Protein AF-A0A0B6YJ29-F1 (afdb_monomer_lite)

Radius of gyration: 24.46 Å; chains: 1; bounding box: 52×23×62 Å

pLDDT: mean 85.53, std 11.98, range [47.44, 98.62]

Organism: NCBI:txid1028688

InterPro domains:
  IPR001503 Glycosyl transferase family 10 [PTHR48438] (2-92)
  IPR038577 GT10-like, C-terminal domain superfamily [G3DSA:3.40.50.11660] (1-63)
  IPR055270 Fucosyltransferase, C-terminal [PF00852] (4-82)

Sequence (94 aa):
RGGVDYKKYFPPGIFVDASDFKSPEDLARFLNELAKDKNRYISMLREKNKYKFLSKQRWFCDLCEKMMEVNKEKSYSDLRQWYVQDQCHKPNDM

Foldseek 3Di:
DPPDPVVVPDPPLLDDDPVVDPDPVRVVVVVVVLVVPPPSVVVSPVVNVVDDPPDDPPVVVVVVVVVVVPPDDDDDPDPCCVPPPPDDDDDPPD

Secondary structure (DSSP, 8-state):
--SS-HHHHS-TTSS--GGGSSSHHHHHHHHHHHHH-HHHHHHHHHHHTT------S-HHHHHHHHHHH-------S-HHHHHHSS--------

Structure (mmCIF, N/CA/C/O backbone):
data_AF-A0A0B6YJ29-F1
#
_entry.id   AF-A0A0B6YJ29-F1
#
loop_
_atom_site.group_PDB
_atom_site.id
_atom_site.type_symbol
_atom_site.label_atom_id
_atom_site.label_alt_id
_atom_site.label_comp_id
_atom_site.label_asym_id
_atom_site.label_entity_id
_atom_site.label_seq_id
_atom_site.pdbx_PDB_ins_code
_atom_site.Cartn_x
_atom_site.Cartn_y
_atom_site.Cartn_z
_atom_site.occupancy
_atom_site.B_iso_or_equiv
_atom_site.auth_seq_id
_atom_site.auth_comp_id
_atom_site.auth_asym_id
_atom_site.auth_atom_id
_atom_site.pdbx_PDB_model_num
ATOM 1 N N . ARG A 1 1 ? -11.132 5.563 -5.220 1.00 76.44 1 ARG A N 1
ATOM 2 C CA . ARG A 1 1 ? -10.438 4.278 -4.934 1.00 76.44 1 ARG A CA 1
ATOM 3 C C . ARG A 1 1 ? -9.091 4.300 -5.653 1.00 76.44 1 ARG A C 1
ATOM 5 O O . ARG A 1 1 ? -9.037 4.886 -6.723 1.00 76.44 1 ARG A O 1
ATOM 12 N N . GLY A 1 2 ? -8.030 3.734 -5.068 1.00 76.75 2 GLY A N 1
ATOM 13 C CA . GLY A 1 2 ? -6.640 3.935 -5.521 1.00 76.75 2 GLY A CA 1
ATOM 14 C C . GLY A 1 2 ? -6.152 3.064 -6.689 1.00 76.75 2 GLY A C 1
ATOM 15 O O . GLY A 1 2 ? -4.971 3.103 -7.001 1.00 76.75 2 GLY A O 1
ATOM 16 N N . GLY A 1 3 ? -7.026 2.270 -7.319 1.00 84.12 3 GLY A N 1
ATOM 17 C CA . GLY A 1 3 ? -6.700 1.473 -8.514 1.00 84.12 3 GLY A CA 1
ATOM 18 C C . GLY A 1 3 ? -5.821 0.234 -8.284 1.00 84.12 3 GLY A C 1
ATOM 19 O O . GLY A 1 3 ? -5.587 -0.515 -9.225 1.00 84.12 3 GLY A O 1
ATOM 20 N N . VAL A 1 4 ? -5.363 -0.010 -7.053 1.00 87.56 4 VAL A N 1
ATOM 21 C CA . VAL A 1 4 ? -4.497 -1.139 -6.679 1.00 87.56 4 VAL A CA 1
ATOM 22 C C . VAL A 1 4 ? -5.242 -2.080 -5.734 1.00 87.56 4 VAL A C 1
ATOM 24 O O . VAL A 1 4 ? -5.963 -1.623 -4.849 1.00 87.56 4 VAL A O 1
ATOM 27 N N . ASP A 1 5 ? -5.037 -3.389 -5.892 1.00 92.12 5 ASP A N 1
ATOM 28 C CA . ASP A 1 5 ? -5.436 -4.388 -4.896 1.00 92.12 5 ASP A CA 1
ATOM 29 C C . ASP A 1 5 ? -4.426 -4.395 -3.741 1.00 92.12 5 ASP A C 1
ATOM 31 O O . ASP A 1 5 ? -3.404 -5.082 -3.778 1.00 92.12 5 ASP A O 1
ATOM 35 N N . TYR A 1 6 ? -4.678 -3.575 -2.722 1.00 91.38 6 TYR A N 1
ATOM 36 C CA . TYR A 1 6 ? -3.772 -3.430 -1.583 1.00 91.38 6 TYR A CA 1
ATOM 37 C C . TYR A 1 6 ? -3.662 -4.711 -0.749 1.00 91.38 6 TYR A C 1
ATOM 39 O O . TYR A 1 6 ? -2.592 -4.984 -0.207 1.00 91.38 6 TYR A O 1
ATOM 47 N N . LYS A 1 7 ? -4.718 -5.530 -0.687 1.00 93.06 7 LYS A N 1
ATOM 48 C CA . LYS A 1 7 ? -4.740 -6.777 0.096 1.00 93.06 7 LYS A CA 1
ATOM 49 C C . LYS A 1 7 ? -3.770 -7.822 -0.448 1.00 93.06 7 LYS A C 1
ATOM 51 O O . LYS A 1 7 ? -3.275 -8.648 0.311 1.00 93.06 7 LYS A O 1
ATOM 56 N N . LYS A 1 8 ? -3.455 -7.756 -1.744 1.00 93.75 8 LYS A N 1
ATOM 57 C CA . LYS A 1 8 ? -2.427 -8.591 -2.374 1.00 93.75 8 LYS A CA 1
ATOM 58 C C . LYS A 1 8 ? -1.007 -8.260 -1.901 1.00 93.75 8 LYS A C 1
ATOM 60 O O . LYS A 1 8 ? -0.160 -9.148 -1.867 1.00 93.75 8 LYS A O 1
ATOM 65 N N . TYR A 1 9 ? -0.725 -6.997 -1.583 1.00 89.50 9 TYR A N 1
ATOM 66 C CA . TYR A 1 9 ? 0.644 -6.517 -1.347 1.00 89.50 9 TYR A CA 1
ATOM 67 C C . TYR A 1 9 ? 0.936 -6.167 0.112 1.00 89.50 9 TYR A C 1
ATOM 69 O O . TYR A 1 9 ? 2.102 -6.134 0.506 1.00 89.50 9 TYR A O 1
ATOM 77 N N . PHE A 1 10 ? -0.096 -5.900 0.913 1.00 90.75 10 PHE A N 1
ATOM 78 C CA . PHE A 1 10 ? 0.042 -5.441 2.288 1.00 90.75 10 PHE A CA 1
ATOM 79 C C . PHE A 1 10 ? -0.727 -6.349 3.257 1.00 90.75 10 PHE A C 1
ATOM 81 O O . PHE A 1 10 ? -1.858 -6.741 2.963 1.00 90.75 10 PHE A O 1
ATOM 88 N N . PRO A 1 11 ? -0.154 -6.652 4.436 1.00 92.19 11 PRO A N 1
ATOM 89 C CA . PRO A 1 11 ? -0.857 -7.359 5.501 1.00 92.19 11 PRO A CA 1
ATOM 90 C C . PRO A 1 11 ? -2.184 -6.681 5.879 1.00 92.19 11 PRO A C 1
ATOM 92 O O . PRO A 1 11 ? -2.256 -5.450 5.895 1.00 92.19 11 PRO A O 1
ATOM 95 N N . PRO A 1 12 ? -3.233 -7.438 6.234 1.00 91.06 12 PRO A N 1
ATOM 96 C CA . PRO A 1 12 ? -4.477 -6.847 6.711 1.00 91.06 12 PRO A CA 1
ATOM 97 C C . PRO A 1 12 ? -4.265 -6.121 8.047 1.00 91.06 12 PRO A C 1
ATOM 99 O O . PRO A 1 12 ? -3.388 -6.468 8.836 1.00 91.06 12 PRO A O 1
ATOM 102 N N . GLY A 1 13 ? -5.094 -5.114 8.321 1.00 92.12 13 GLY A N 1
ATOM 103 C CA . GLY A 1 13 ? -5.122 -4.454 9.629 1.00 92.12 13 GLY A CA 1
ATOM 104 C C . GLY A 1 13 ? -3.970 -3.485 9.907 1.00 92.12 13 GLY A C 1
ATOM 105 O O . GLY A 1 13 ? -3.867 -3.011 11.031 1.00 92.12 13 GLY A O 1
ATOM 106 N N . ILE A 1 14 ? -3.131 -3.154 8.917 1.00 94.88 14 ILE A N 1
ATOM 107 C CA . ILE A 1 14 ? -2.130 -2.066 9.015 1.00 94.88 14 ILE A CA 1
ATOM 108 C C . ILE A 1 14 ? -2.479 -0.851 8.137 1.00 94.88 14 ILE A C 1
ATOM 110 O O . ILE A 1 14 ? -1.729 0.128 8.075 1.00 94.88 14 ILE A O 1
ATOM 114 N N . PHE A 1 15 ? -3.608 -0.920 7.434 1.00 94.19 15 PHE A N 1
ATOM 115 C CA . PHE A 1 15 ? -4.156 0.132 6.588 1.00 94.19 15 PHE A CA 1
ATOM 116 C C . PHE A 1 15 ? -5.687 0.044 6.559 1.00 94.19 15 PHE A C 1
ATOM 118 O O . PHE A 1 15 ? -6.268 -0.969 6.948 1.00 94.19 15 PHE A O 1
ATOM 125 N N . VAL A 1 16 ? -6.324 1.119 6.097 1.00 95.88 16 VAL A N 1
ATOM 126 C CA . VAL A 1 16 ? -7.770 1.186 5.859 1.00 95.88 16 VAL A CA 1
ATOM 127 C C . VAL A 1 16 ? -7.984 1.177 4.351 1.00 95.88 16 VAL A C 1
ATOM 129 O O . VAL A 1 16 ? -7.571 2.116 3.669 1.00 95.88 16 VAL A O 1
ATOM 132 N N . ASP A 1 17 ? -8.596 0.120 3.821 1.00 95.06 17 ASP A N 1
ATOM 133 C CA . ASP A 1 17 ? -8.909 0.035 2.397 1.00 95.06 17 ASP A CA 1
ATOM 134 C C . ASP A 1 17 ? -10.235 0.743 2.107 1.00 95.06 17 ASP A C 1
ATOM 136 O O . ASP A 1 17 ? -11.300 0.307 2.533 1.00 95.06 17 ASP A O 1
ATOM 140 N N . ALA A 1 18 ? -10.199 1.833 1.342 1.00 94.88 18 ALA A N 1
ATOM 141 C CA . ALA A 1 18 ? -11.417 2.539 0.952 1.00 94.88 18 ALA A CA 1
ATOM 142 C C . ALA A 1 18 ? -12.361 1.684 0.077 1.00 94.88 18 ALA A C 1
ATOM 144 O O . ALA A 1 18 ? -13.529 2.035 -0.086 1.00 94.88 18 ALA A O 1
ATOM 145 N N . SER A 1 19 ? -11.876 0.594 -0.529 1.00 93.38 19 SER A N 1
ATOM 146 C CA . SER A 1 19 ? -12.712 -0.338 -1.291 1.00 93.38 19 SER A CA 1
ATOM 147 C C . SER A 1 19 ? -13.571 -1.255 -0.416 1.00 93.38 19 SER A C 1
ATOM 149 O O . SER A 1 19 ? -14.582 -1.747 -0.914 1.00 93.38 19 SER A O 1
ATOM 151 N N . ASP A 1 20 ? -13.251 -1.386 0.877 1.00 94.31 20 ASP A N 1
ATOM 152 C CA . ASP A 1 20 ? -14.026 -2.176 1.847 1.00 94.31 20 ASP A CA 1
ATOM 153 C C . ASP A 1 20 ? -15.344 -1.506 2.260 1.00 94.31 20 ASP A C 1
ATOM 155 O O . ASP A 1 20 ? -16.203 -2.132 2.880 1.00 94.31 20 ASP A O 1
ATOM 159 N N . PHE A 1 21 ? -15.529 -0.237 1.894 1.00 96.56 21 PHE A N 1
ATOM 160 C CA . PHE A 1 21 ? -16.694 0.557 2.260 1.00 96.56 21 PHE A CA 1
ATOM 161 C C . PHE A 1 21 ? -17.626 0.738 1.061 1.00 96.56 21 PHE A C 1
ATOM 163 O O . PHE A 1 21 ? -17.188 0.952 -0.079 1.00 96.56 21 PHE A O 1
ATOM 170 N N . LYS A 1 22 ? -18.936 0.654 1.327 1.00 96.88 22 LYS A N 1
ATOM 171 C CA . LYS A 1 22 ? -19.981 0.796 0.303 1.00 96.88 22 LYS A CA 1
ATOM 172 C C . LYS A 1 22 ? -20.110 2.243 -0.164 1.00 96.88 22 LYS A C 1
ATOM 174 O O . LYS A 1 22 ? -20.408 2.468 -1.334 1.00 96.88 22 LYS A O 1
ATOM 179 N N . SER A 1 23 ? -19.849 3.205 0.723 1.00 97.31 23 SER A N 1
ATOM 180 C CA . SER A 1 23 ? -19.880 4.632 0.410 1.00 97.31 23 SER A CA 1
ATOM 181 C C . SER A 1 23 ? -18.784 5.432 1.139 1.00 97.31 23 SER A C 1
ATOM 183 O O . SER A 1 23 ? -18.202 4.950 2.119 1.00 97.31 23 SER A O 1
ATOM 185 N N . PRO A 1 24 ? -18.487 6.666 0.690 1.00 97.06 24 PRO A N 1
ATOM 186 C CA . PRO A 1 24 ? -17.603 7.580 1.413 1.00 97.06 24 PRO A CA 1
ATOM 187 C C . PRO A 1 24 ? -18.071 7.880 2.846 1.00 97.06 24 PRO A C 1
ATOM 189 O O . PRO A 1 24 ? -17.240 8.046 3.736 1.00 97.06 24 PRO A O 1
ATOM 192 N N . GLU A 1 25 ? -19.381 7.915 3.097 1.00 98.44 25 GLU A N 1
ATOM 193 C CA . GLU A 1 25 ? -19.962 8.155 4.423 1.00 98.44 25 GLU A CA 1
ATOM 194 C C . GLU A 1 25 ? -19.697 6.989 5.385 1.00 98.44 25 GLU A C 1
ATOM 1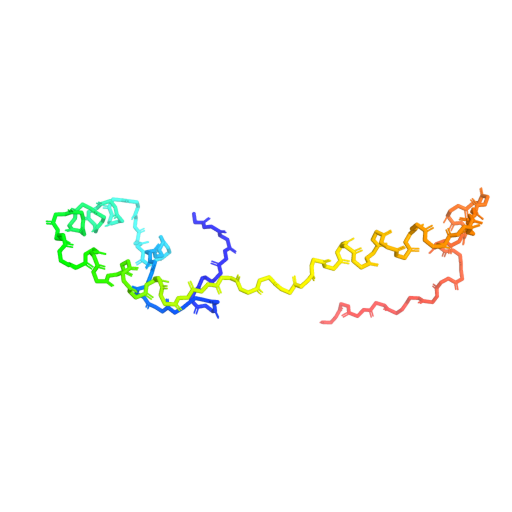96 O O . GLU A 1 25 ? -19.405 7.224 6.559 1.00 98.44 25 GLU A O 1
ATOM 201 N N . ASP A 1 26 ? -19.760 5.741 4.903 1.00 98.56 26 ASP A N 1
ATOM 202 C CA . ASP A 1 26 ? -19.384 4.557 5.690 1.00 98.56 26 ASP A CA 1
ATOM 203 C C . ASP A 1 26 ? -17.908 4.612 6.097 1.00 98.56 26 ASP A C 1
ATOM 205 O O . ASP A 1 26 ? -17.568 4.389 7.261 1.00 98.56 26 ASP A O 1
ATOM 209 N N . LEU A 1 27 ? -17.035 4.971 5.150 1.00 98.00 27 LEU A N 1
ATOM 210 C CA . LEU A 1 27 ? -15.612 5.163 5.418 1.00 98.00 27 LEU A CA 1
ATOM 211 C C . LEU A 1 27 ? -15.390 6.286 6.440 1.00 98.00 27 LEU A C 1
ATOM 213 O O . LEU A 1 27 ? -14.634 6.111 7.393 1.00 98.00 27 LEU A O 1
ATOM 217 N N . ALA A 1 28 ? -16.061 7.429 6.280 1.00 98.31 28 ALA A N 1
ATOM 218 C CA . ALA A 1 28 ? -15.934 8.557 7.197 1.00 98.31 28 ALA A CA 1
ATOM 219 C C . ALA A 1 28 ? -16.373 8.192 8.625 1.00 98.31 28 ALA A C 1
ATOM 221 O O . ALA A 1 28 ? -15.683 8.547 9.584 1.00 98.31 28 ALA A O 1
ATOM 222 N N . ARG A 1 29 ? -17.475 7.442 8.782 1.00 98.62 29 ARG A N 1
ATOM 223 C CA . ARG A 1 29 ? -17.912 6.918 10.087 1.00 98.62 29 ARG A CA 1
ATOM 224 C C . ARG A 1 29 ? -16.851 6.024 10.716 1.00 98.62 29 ARG A C 1
ATOM 226 O O . ARG A 1 29 ? -16.454 6.277 11.851 1.00 98.62 29 ARG A O 1
ATOM 233 N N . PHE A 1 30 ? -16.345 5.048 9.966 1.00 97.94 30 PHE A N 1
ATOM 234 C CA . PHE A 1 30 ? -15.299 4.147 10.446 1.00 97.94 30 PHE A CA 1
ATOM 235 C C . PHE A 1 30 ? -14.033 4.898 10.875 1.00 97.94 30 PHE A C 1
ATOM 237 O O . PHE A 1 30 ? -13.477 4.624 11.937 1.00 97.94 30 PHE A O 1
ATOM 244 N N . LEU A 1 31 ? -13.580 5.869 10.075 1.00 98.06 31 LEU A N 1
ATOM 245 C CA . LEU A 1 31 ? -12.40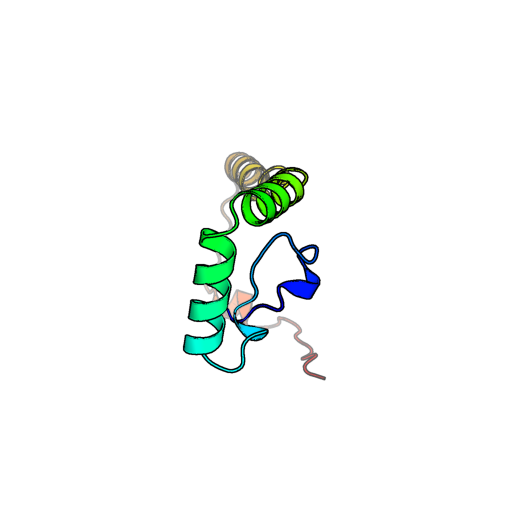3 6.675 10.401 1.00 98.06 31 LEU A CA 1
ATOM 246 C C . LEU A 1 31 ? -12.624 7.519 11.661 1.00 98.06 31 LEU A C 1
ATOM 248 O O . LEU A 1 31 ? -11.711 7.644 12.474 1.00 98.06 31 LEU A O 1
ATOM 252 N N . ASN A 1 32 ? -13.829 8.059 11.856 1.00 98.31 32 ASN A N 1
ATOM 253 C CA . ASN A 1 32 ? -14.178 8.812 13.059 1.00 98.31 32 ASN A CA 1
ATOM 254 C C . ASN A 1 32 ? -14.185 7.919 14.313 1.00 98.31 32 ASN A C 1
ATOM 256 O O . ASN A 1 32 ? -13.670 8.309 15.357 1.00 98.31 32 ASN A O 1
ATOM 260 N N . GLU A 1 33 ? -14.725 6.702 14.219 1.00 98.06 33 GLU A N 1
ATOM 261 C CA . GLU A 1 33 ? -14.673 5.714 15.306 1.00 98.06 33 GLU A CA 1
ATOM 262 C C . GLU A 1 33 ? -13.235 5.302 15.631 1.00 98.06 33 GLU A C 1
ATOM 264 O O . GLU A 1 33 ? -12.837 5.292 16.796 1.00 98.06 33 GLU A O 1
ATOM 269 N N . LEU A 1 34 ? -12.428 5.027 14.603 1.00 97.38 34 LEU A N 1
ATOM 270 C CA . LEU A 1 34 ? -11.017 4.687 14.759 1.00 97.38 34 LEU A CA 1
ATOM 271 C C . LEU A 1 34 ? -10.221 5.831 15.406 1.00 97.38 34 LEU A C 1
ATOM 273 O O . LEU A 1 34 ? -9.370 5.572 16.249 1.00 97.38 34 LEU A O 1
ATOM 277 N N . ALA A 1 35 ? -10.507 7.085 15.047 1.00 96.06 35 ALA A N 1
ATOM 278 C CA . ALA A 1 35 ? -9.850 8.256 15.625 1.00 96.06 35 ALA A CA 1
ATOM 279 C C . ALA A 1 35 ? -10.193 8.464 17.111 1.00 96.06 35 ALA A C 1
ATOM 281 O O . ALA A 1 35 ? -9.359 8.961 17.869 1.00 96.06 35 ALA A O 1
ATOM 282 N N . LYS A 1 36 ? -11.402 8.076 17.537 1.00 98.31 36 LYS A N 1
ATOM 283 C CA . LYS A 1 36 ? -11.835 8.143 18.943 1.00 98.31 36 LYS A CA 1
ATOM 284 C C . LYS A 1 36 ? -11.216 7.038 19.799 1.00 98.31 36 LYS A C 1
ATOM 286 O O . LYS A 1 36 ? -10.967 7.257 20.983 1.00 98.31 36 LYS A O 1
ATOM 291 N N . ASP A 1 37 ? -10.928 5.878 19.215 1.00 98.19 37 ASP A N 1
ATOM 292 C CA . ASP A 1 37 ? -10.254 4.774 19.900 1.00 98.19 37 ASP A CA 1
ATOM 293 C C . ASP A 1 37 ? -8.731 4.834 19.708 1.00 98.19 37 ASP A C 1
ATOM 295 O O . ASP A 1 37 ? -8.131 4.192 18.838 1.00 9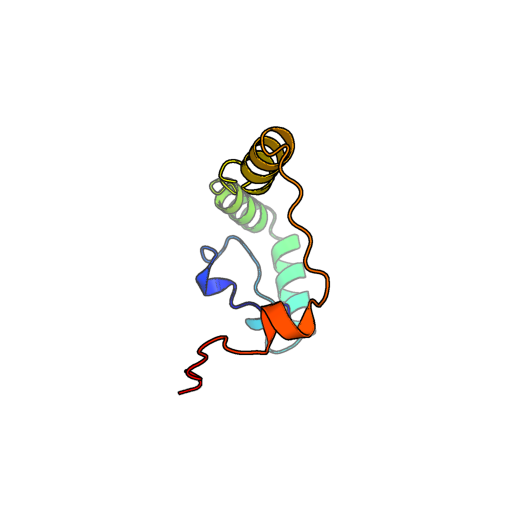8.19 37 ASP A O 1
ATOM 299 N N . LYS A 1 38 ? -8.082 5.602 20.589 1.00 97.31 38 LYS A N 1
ATOM 300 C CA . LYS A 1 38 ? -6.625 5.775 20.590 1.00 97.31 38 LYS A CA 1
ATOM 301 C C . LYS A 1 38 ? -5.872 4.446 20.709 1.00 97.31 38 LYS A C 1
ATOM 303 O O . LYS A 1 38 ? -4.823 4.295 20.085 1.00 97.31 38 LYS A O 1
ATOM 308 N N . ASN A 1 39 ? -6.378 3.487 21.485 1.00 98.12 39 ASN A N 1
ATOM 309 C CA . ASN A 1 39 ? -5.698 2.209 21.694 1.00 98.12 39 ASN A CA 1
ATOM 310 C C . ASN A 1 39 ? -5.727 1.366 20.421 1.00 98.12 39 ASN A C 1
ATOM 312 O O . ASN A 1 39 ? -4.685 0.865 19.994 1.00 98.12 39 ASN A O 1
ATOM 316 N N . ARG A 1 40 ? -6.889 1.266 19.772 1.00 97.31 40 ARG A N 1
ATOM 317 C CA . ARG A 1 40 ? -7.037 0.569 18.491 1.00 97.31 40 ARG A CA 1
ATOM 318 C C . ARG A 1 40 ? -6.178 1.204 17.402 1.00 97.31 40 ARG A C 1
ATOM 320 O O . ARG A 1 40 ? -5.482 0.484 16.686 1.00 97.31 40 ARG A O 1
ATOM 327 N N . TYR A 1 41 ? -6.167 2.534 17.310 1.00 97.25 41 TYR A N 1
ATOM 328 C CA . TYR A 1 41 ? -5.344 3.238 16.327 1.00 97.25 41 TYR A CA 1
ATOM 329 C C . TYR A 1 41 ? -3.841 3.039 16.574 1.00 97.25 41 TYR A C 1
ATOM 331 O O . TYR A 1 41 ? -3.097 2.723 15.647 1.00 97.25 41 TYR A O 1
ATOM 339 N N . ILE A 1 42 ? -3.382 3.138 17.827 1.00 97.62 42 ILE A N 1
ATOM 340 C CA . ILE A 1 42 ? -1.976 2.890 18.177 1.00 97.62 42 ILE A CA 1
ATOM 341 C C . ILE A 1 42 ? -1.577 1.447 17.868 1.00 97.62 42 ILE A C 1
ATOM 343 O O . ILE A 1 42 ? -0.494 1.233 17.328 1.00 97.62 42 ILE A O 1
ATOM 347 N N . SER A 1 43 ? -2.422 0.463 18.175 1.00 97.00 43 SER A N 1
ATOM 348 C CA . SER A 1 43 ? -2.152 -0.938 1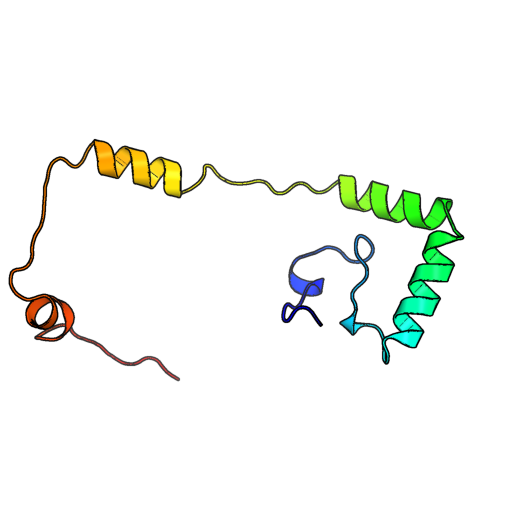7.841 1.00 97.00 43 SER A CA 1
ATOM 349 C C . SER A 1 43 ? -1.990 -1.133 16.332 1.00 97.00 43 SER A C 1
ATOM 351 O O . SER A 1 43 ? -1.007 -1.733 15.906 1.00 97.00 43 SER A O 1
ATOM 353 N N . MET A 1 44 ? -2.866 -0.530 15.520 1.00 97.38 44 MET A N 1
ATOM 354 C CA . MET A 1 44 ? -2.749 -0.534 14.056 1.00 97.38 44 MET A CA 1
ATOM 355 C C . MET A 1 44 ? -1.401 0.041 13.584 1.00 97.38 44 MET A C 1
ATOM 357 O O . MET A 1 44 ? -0.719 -0.551 12.746 1.00 97.38 44 MET A O 1
ATOM 361 N N . LEU A 1 45 ? -0.978 1.179 14.147 1.00 96.38 45 LEU A N 1
ATOM 362 C CA . LEU A 1 45 ? 0.299 1.816 13.802 1.00 96.38 45 LEU A CA 1
ATOM 363 C C . LEU A 1 45 ? 1.517 1.013 14.280 1.00 96.38 45 LEU A C 1
ATOM 365 O O . LEU A 1 45 ? 2.525 0.956 13.577 1.00 96.38 45 LEU A O 1
ATOM 369 N N . ARG A 1 46 ? 1.439 0.373 15.451 1.00 97.00 46 ARG A N 1
ATOM 370 C CA . ARG A 1 46 ? 2.497 -0.511 15.965 1.00 97.00 46 ARG A CA 1
ATOM 371 C C . ARG A 1 46 ? 2.700 -1.714 15.055 1.00 97.00 46 ARG A C 1
ATOM 373 O O . ARG A 1 46 ? 3.842 -2.032 14.742 1.00 97.00 46 ARG A O 1
ATOM 380 N N . GLU A 1 47 ? 1.617 -2.336 14.596 1.00 96.31 47 GLU A N 1
ATOM 381 C CA . GLU A 1 47 ? 1.693 -3.430 13.626 1.00 96.31 47 GLU A CA 1
ATOM 382 C C . GLU A 1 47 ? 2.263 -2.954 12.288 1.00 96.31 47 GLU A C 1
ATOM 384 O O . GLU A 1 47 ? 3.165 -3.590 11.746 1.00 96.31 47 GLU A O 1
ATOM 389 N N . LYS A 1 48 ? 1.835 -1.784 11.797 1.00 95.62 48 LYS A N 1
ATOM 390 C CA . LYS A 1 48 ? 2.395 -1.171 10.584 1.00 95.62 48 LYS A CA 1
ATOM 391 C C . LYS A 1 48 ? 3.909 -0.952 10.682 1.00 95.62 48 LYS A C 1
ATOM 393 O O . LYS A 1 48 ? 4.626 -1.239 9.728 1.00 95.62 48 LYS A O 1
ATOM 398 N N . ASN A 1 49 ? 4.400 -0.492 11.833 1.00 95.31 49 ASN A N 1
ATOM 399 C CA . ASN A 1 49 ? 5.818 -0.189 12.057 1.00 95.31 49 ASN A CA 1
ATOM 400 C C . ASN A 1 49 ? 6.744 -1.416 12.050 1.00 95.31 49 ASN A C 1
ATOM 402 O O . ASN A 1 49 ? 7.961 -1.249 11.997 1.00 95.31 49 ASN A O 1
ATOM 406 N N . LYS A 1 50 ? 6.207 -2.641 12.077 1.00 94.56 50 LYS A N 1
ATOM 407 C CA . LYS A 1 50 ? 7.014 -3.862 11.912 1.00 94.56 50 LYS A CA 1
ATOM 408 C C . LYS A 1 50 ? 7.520 -4.038 10.480 1.00 94.56 50 LYS A C 1
ATOM 410 O O . LYS A 1 50 ? 8.476 -4.776 10.253 1.00 94.56 50 LYS A O 1
ATOM 415 N N . TYR A 1 51 ? 6.898 -3.357 9.519 1.00 91.19 51 TYR A N 1
ATOM 416 C CA . TYR A 1 51 ? 7.225 -3.456 8.105 1.00 91.19 51 TYR A CA 1
ATOM 417 C C . TYR A 1 51 ? 8.007 -2.225 7.655 1.00 91.19 51 TYR A C 1
ATOM 419 O O . TYR A 1 51 ? 7.653 -1.086 7.955 1.00 91.19 51 TYR A O 1
ATOM 427 N N . LYS A 1 52 ? 9.063 -2.454 6.879 1.00 87.31 52 LYS A N 1
ATOM 428 C CA . LYS A 1 52 ? 9.821 -1.403 6.201 1.00 87.31 52 LYS A CA 1
ATOM 429 C C . LYS A 1 52 ? 9.963 -1.754 4.735 1.00 87.31 52 LYS A C 1
ATOM 431 O O . LYS A 1 52 ? 10.142 -2.920 4.386 1.00 87.31 52 LYS A O 1
ATOM 436 N N . PHE A 1 53 ? 9.920 -0.738 3.882 1.00 80.12 53 PHE A N 1
ATOM 437 C CA . PHE A 1 53 ? 10.283 -0.922 2.490 1.00 80.12 53 PHE A CA 1
ATOM 438 C C . PHE A 1 53 ? 11.789 -1.171 2.414 1.00 80.12 53 PHE A C 1
ATOM 440 O O . PHE A 1 53 ? 12.599 -0.277 2.660 1.00 80.12 53 PHE A O 1
ATOM 447 N N . LEU A 1 54 ? 12.167 -2.407 2.104 1.00 78.31 54 LEU A N 1
ATOM 448 C CA . LEU A 1 54 ? 13.540 -2.734 1.761 1.00 78.31 54 LEU A CA 1
ATOM 449 C C . LEU A 1 54 ? 13.747 -2.349 0.299 1.00 78.31 54 LEU A C 1
ATOM 451 O O . LEU A 1 54 ? 13.536 -3.154 -0.606 1.00 78.31 54 LEU A O 1
ATOM 45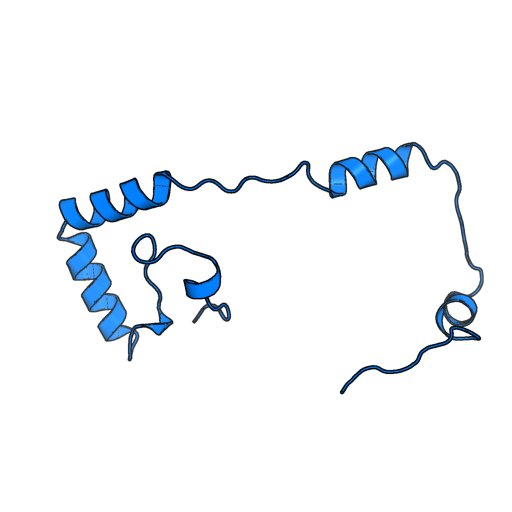5 N N . SER A 1 55 ? 14.144 -1.099 0.064 1.00 70.06 55 SER A N 1
ATOM 456 C CA . SER A 1 55 ? 14.712 -0.736 -1.229 1.00 70.06 55 SER A CA 1
ATOM 457 C C . SER A 1 55 ? 15.951 -1.600 -1.424 1.00 70.06 55 SER A C 1
ATOM 459 O O . SER A 1 55 ? 16.920 -1.456 -0.679 1.00 70.06 55 SER A O 1
ATOM 461 N N . LYS A 1 56 ? 15.954 -2.474 -2.437 1.00 66.19 56 LYS A N 1
ATOM 462 C CA . LYS A 1 56 ? 17.234 -2.914 -2.998 1.00 66.19 56 LYS A CA 1
ATOM 463 C C . LYS A 1 56 ? 18.001 -1.672 -3.446 1.00 66.19 56 LYS A C 1
ATOM 465 O O . LYS A 1 56 ? 17.388 -0.625 -3.703 1.00 66.19 56 LYS A O 1
ATOM 470 N N . GLN A 1 57 ? 19.326 -1.790 -3.492 1.00 64.12 57 GLN A N 1
ATOM 471 C CA . GLN A 1 57 ? 20.192 -0.816 -4.144 1.00 64.12 57 GLN A CA 1
ATOM 472 C C . GLN A 1 57 ? 19.497 -0.341 -5.411 1.00 64.12 57 GLN A C 1
ATOM 474 O O . GLN A 1 57 ? 18.943 -1.134 -6.179 1.00 64.12 57 GLN A O 1
ATOM 479 N N . ARG A 1 58 ? 19.339 0.974 -5.490 1.00 73.44 58 ARG A N 1
ATOM 480 C CA . ARG A 1 58 ? 18.500 1.601 -6.493 1.00 73.44 58 ARG A CA 1
ATOM 481 C C . ARG A 1 58 ? 19.080 1.174 -7.831 1.00 73.44 58 ARG A C 1
ATOM 483 O O . ARG A 1 58 ? 20.202 1.546 -8.120 1.00 73.44 58 ARG A O 1
ATOM 490 N N . TRP A 1 59 ? 18.352 0.373 -8.605 1.00 78.94 59 TRP A N 1
ATOM 491 C CA . TRP A 1 59 ? 18.803 -0.132 -9.911 1.00 78.94 59 TRP A CA 1
ATOM 492 C C . TRP A 1 59 ? 19.336 0.994 -10.811 1.00 78.94 59 TRP A C 1
ATOM 494 O O . TRP A 1 59 ? 20.188 0.779 -11.665 1.00 78.94 59 TRP A O 1
ATOM 504 N N . PHE A 1 60 ? 18.854 2.218 -10.585 1.00 80.69 60 PHE A N 1
ATOM 505 C CA . PHE A 1 60 ? 19.340 3.418 -11.240 1.00 80.69 60 PHE A CA 1
ATOM 506 C C . PHE A 1 60 ? 20.752 3.848 -10.810 1.00 80.69 60 PHE A C 1
ATOM 508 O O . PHE A 1 60 ? 21.448 4.431 -11.619 1.00 80.69 60 PHE A O 1
ATOM 515 N N . CYS A 1 61 ? 21.207 3.570 -9.586 1.00 82.00 61 CYS A N 1
ATOM 516 C CA . CYS A 1 61 ? 22.600 3.773 -9.181 1.00 82.00 61 CYS A CA 1
ATOM 517 C C . CYS A 1 61 ? 23.528 2.852 -9.982 1.00 82.00 61 CYS A C 1
ATOM 519 O O . CYS A 1 61 ? 24.488 3.345 -10.563 1.00 82.00 61 CYS A O 1
ATOM 521 N N . ASP A 1 62 ? 23.182 1.566 -10.099 1.00 84.38 62 ASP A N 1
ATOM 522 C CA . ASP A 1 62 ? 23.948 0.601 -10.902 1.00 84.38 62 ASP A CA 1
ATOM 523 C C . ASP A 1 62 ? 23.914 0.968 -12.400 1.00 84.38 62 ASP A C 1
ATOM 525 O O . ASP A 1 62 ? 24.882 0.766 -13.132 1.00 84.38 62 ASP A O 1
ATOM 529 N N . LEU A 1 63 ? 22.797 1.535 -12.873 1.00 83.94 63 LEU A N 1
ATOM 530 C CA . LEU A 1 63 ? 22.686 2.086 -14.224 1.00 83.94 63 LEU A CA 1
ATOM 531 C C . LEU A 1 63 ? 23.577 3.320 -14.415 1.00 83.94 63 LEU A C 1
ATOM 533 O O . LEU A 1 63 ? 24.270 3.404 -15.424 1.00 83.94 63 LEU A O 1
ATOM 537 N N . CYS A 1 64 ? 23.559 4.265 -13.471 1.00 83.44 64 CYS A N 1
ATOM 538 C CA . CYS A 1 64 ? 24.370 5.479 -13.530 1.00 83.44 64 CYS A CA 1
ATOM 539 C C . CYS A 1 64 ? 25.864 5.151 -13.547 1.00 83.44 64 CYS A C 1
ATOM 541 O O . CYS A 1 64 ? 26.593 5.724 -14.347 1.00 83.44 64 CYS A O 1
ATOM 543 N N . GLU A 1 65 ? 26.314 4.216 -12.708 1.00 85.81 65 GLU A N 1
ATOM 544 C CA . GLU A 1 65 ? 27.708 3.763 -12.682 1.00 85.81 65 GLU A CA 1
ATOM 545 C C . GLU A 1 65 ? 28.126 3.199 -14.046 1.00 85.81 65 GLU A C 1
ATOM 547 O O . GLU A 1 65 ? 29.083 3.681 -14.650 1.00 85.81 65 GLU A O 1
ATOM 552 N N . LYS A 1 66 ? 27.320 2.296 -14.617 1.00 83.19 66 LYS A N 1
ATOM 553 C CA . LYS A 1 66 ? 27.562 1.760 -15.965 1.00 83.19 66 LYS A CA 1
ATOM 554 C C . LYS A 1 66 ? 27.538 2.833 -17.052 1.00 83.19 66 LYS A C 1
ATOM 556 O O . LYS A 1 66 ? 28.333 2.766 -17.980 1.00 83.19 66 LYS A O 1
ATOM 561 N N . MET A 1 67 ? 26.645 3.817 -16.969 1.00 81.19 67 MET A N 1
ATOM 562 C CA . MET A 1 67 ? 26.601 4.923 -17.934 1.00 81.19 67 MET A CA 1
ATOM 563 C C . MET A 1 67 ? 27.855 5.797 -17.872 1.00 81.19 67 MET A C 1
ATOM 565 O O . MET A 1 67 ? 28.297 6.272 -18.912 1.00 81.19 67 MET A O 1
ATOM 569 N N . MET A 1 68 ? 28.439 5.991 -16.687 1.00 81.31 68 MET A N 1
ATOM 570 C CA . MET A 1 68 ? 29.691 6.738 -16.548 1.00 81.31 68 MET A CA 1
ATOM 571 C C . MET A 1 68 ? 30.910 5.945 -17.039 1.00 81.31 68 MET A C 1
ATOM 573 O O . MET A 1 68 ? 31.850 6.543 -17.554 1.00 81.31 68 MET A O 1
ATOM 577 N N . GLU A 1 69 ? 30.903 4.615 -16.922 1.00 77.44 69 GLU A N 1
ATOM 578 C CA . GLU A 1 69 ? 31.979 3.754 -17.439 1.00 77.44 69 GLU A CA 1
ATOM 579 C C . GLU A 1 69 ? 31.920 3.561 -18.964 1.00 77.44 69 GLU A C 1
ATOM 581 O O . GLU A 1 69 ? 32.949 3.398 -19.628 1.00 77.44 69 GLU A O 1
ATOM 586 N N . VAL A 1 70 ? 30.719 3.571 -19.551 1.00 69.19 70 VAL A N 1
ATOM 587 C CA . VAL A 1 70 ? 30.520 3.358 -20.989 1.00 69.19 70 VAL A CA 1
ATOM 588 C C . VAL A 1 70 ? 30.799 4.654 -21.752 1.00 69.19 70 VAL A C 1
ATOM 590 O O . VAL A 1 70 ? 29.900 5.402 -22.113 1.00 69.19 70 VAL A O 1
ATOM 593 N N . ASN A 1 71 ? 32.065 4.874 -22.105 1.00 64.44 71 ASN A N 1
ATOM 594 C CA . ASN A 1 71 ? 32.486 5.956 -23.007 1.00 64.44 71 ASN A CA 1
ATOM 595 C C . ASN A 1 71 ? 32.279 5.608 -24.502 1.00 64.44 71 ASN A C 1
ATOM 597 O O . ASN A 1 71 ? 33.079 5.971 -25.364 1.00 64.44 71 ASN A O 1
ATOM 601 N N . LYS A 1 72 ? 31.253 4.806 -24.817 1.00 68.94 72 LYS A N 1
ATOM 602 C CA . LYS A 1 72 ? 30.913 4.398 -26.186 1.00 68.94 72 LYS A CA 1
ATOM 603 C C . LYS A 1 72 ? 29.556 4.962 -26.559 1.00 68.94 72 LYS A C 1
ATOM 605 O O . LYS A 1 72 ? 28.519 4.385 -26.236 1.00 68.94 72 LYS A O 1
ATOM 610 N N . GLU A 1 73 ? 29.581 6.064 -27.290 1.00 72.88 73 GLU A N 1
ATOM 611 C CA . GLU A 1 73 ? 28.397 6.582 -27.956 1.00 72.88 73 GLU A CA 1
ATOM 612 C C . GLU A 1 73 ? 28.004 5.636 -29.096 1.00 72.88 73 GLU A C 1
ATOM 614 O O . GLU A 1 73 ? 28.817 5.285 -29.954 1.00 72.88 73 GLU A O 1
ATOM 619 N N . LYS A 1 74 ? 26.746 5.192 -29.096 1.00 73.25 74 LYS A N 1
ATOM 620 C CA . LYS A 1 74 ? 26.150 4.459 -30.212 1.00 73.25 74 LYS A CA 1
ATOM 621 C C . LYS A 1 74 ? 25.009 5.295 -30.761 1.00 73.25 74 LYS A C 1
ATOM 623 O O . LYS A 1 74 ? 23.970 5.420 -30.120 1.00 73.25 74 LYS A O 1
ATOM 628 N N . SER A 1 75 ? 25.210 5.861 -31.941 1.00 80.25 75 SER A N 1
ATOM 629 C CA . SER A 1 75 ? 24.181 6.586 -32.674 1.00 80.25 75 SER A CA 1
ATOM 630 C C . SER A 1 75 ? 23.658 5.732 -33.826 1.00 80.25 75 SER A C 1
ATOM 632 O O . SER A 1 75 ? 24.385 4.935 -34.422 1.00 80.25 75 SER A O 1
ATOM 634 N N . TYR A 1 76 ? 22.373 5.891 -34.125 1.00 82.75 76 TYR A N 1
ATOM 635 C CA . TYR A 1 76 ? 21.758 5.360 -35.334 1.00 82.75 76 TYR A CA 1
ATOM 636 C C . TYR A 1 76 ? 21.334 6.554 -36.178 1.00 82.75 76 TYR A C 1
ATOM 638 O O . TYR A 1 76 ? 20.676 7.462 -35.672 1.00 82.75 76 TYR A O 1
ATOM 646 N N . SER A 1 77 ? 21.726 6.566 -37.449 1.00 86.06 77 SER A N 1
ATOM 647 C CA . SER A 1 77 ? 21.352 7.622 -38.394 1.00 86.06 77 SER A CA 1
ATOM 648 C C . SER A 1 77 ? 19.851 7.631 -38.693 1.00 86.06 77 SER A C 1
ATOM 650 O O . SER A 1 77 ? 19.288 8.690 -38.950 1.00 86.06 77 SER A O 1
ATOM 652 N N . ASP A 1 78 ? 19.204 6.466 -38.619 1.00 86.25 78 ASP A N 1
ATOM 653 C CA . ASP A 1 78 ? 17.764 6.298 -38.787 1.00 86.25 78 ASP A CA 1
ATOM 654 C C . ASP A 1 78 ? 17.215 5.362 -37.696 1.00 86.25 78 ASP A C 1
ATOM 656 O O . ASP A 1 78 ? 17.427 4.145 -37.701 1.00 86.25 78 ASP A O 1
ATOM 660 N N . LEU A 1 79 ? 16.498 5.950 -36.733 1.00 79.94 79 LEU A N 1
ATOM 661 C CA . LEU A 1 79 ? 15.865 5.213 -35.636 1.00 79.94 79 LEU A CA 1
ATOM 662 C C . LEU A 1 79 ? 14.735 4.299 -36.120 1.00 79.94 79 LEU A C 1
ATOM 664 O O . LEU A 1 79 ? 14.498 3.256 -35.513 1.00 79.94 79 LEU A O 1
ATOM 668 N N . ARG A 1 80 ? 14.035 4.670 -37.200 1.00 78.31 80 ARG A N 1
ATOM 669 C CA . ARG A 1 80 ? 12.942 3.871 -37.760 1.00 78.31 80 ARG A CA 1
ATOM 670 C C . ARG A 1 80 ? 13.499 2.633 -38.441 1.00 78.31 80 ARG A C 1
ATOM 672 O O . ARG A 1 80 ? 12.957 1.554 -38.234 1.00 78.31 80 ARG A O 1
ATOM 679 N N . GLN A 1 81 ? 14.585 2.766 -39.193 1.00 81.50 81 GLN A N 1
ATOM 680 C CA . GLN A 1 81 ? 15.280 1.611 -39.753 1.00 81.50 81 GLN A CA 1
ATOM 681 C C . GLN A 1 81 ? 15.758 0.670 -38.642 1.00 81.50 81 GLN A C 1
ATOM 683 O O . GLN A 1 81 ? 15.472 -0.520 -38.695 1.00 81.50 81 GLN A O 1
ATOM 688 N N . TRP A 1 82 ? 16.412 1.201 -37.603 1.00 78.75 82 TRP A N 1
ATOM 689 C CA . TRP A 1 82 ? 16.908 0.384 -36.491 1.00 78.75 82 TRP A CA 1
ATOM 690 C C . TRP A 1 82 ? 15.796 -0.344 -35.715 1.00 78.75 82 TRP A C 1
ATOM 692 O O . TRP A 1 82 ? 15.968 -1.502 -35.341 1.00 78.75 82 TRP A O 1
ATOM 702 N N . TYR A 1 83 ? 14.673 0.329 -35.453 1.00 75.06 83 TYR A N 1
ATOM 703 C CA . TYR A 1 83 ? 13.619 -0.195 -34.581 1.00 75.06 83 TYR A CA 1
ATOM 704 C C . TYR A 1 83 ? 12.534 -0.991 -35.321 1.00 75.06 83 TYR A C 1
ATOM 706 O O . TYR A 1 83 ? 11.900 -1.852 -34.722 1.00 75.06 83 TYR A O 1
ATOM 714 N N . VAL A 1 84 ? 12.287 -0.697 -36.602 1.00 76.00 84 VAL A N 1
ATOM 715 C CA . VAL A 1 84 ? 11.104 -1.192 -37.332 1.00 76.00 84 VAL A CA 1
ATOM 716 C C . VAL A 1 84 ? 11.466 -2.130 -38.481 1.00 76.00 84 VAL A C 1
ATOM 718 O O . VAL A 1 84 ? 10.702 -3.050 -38.763 1.00 76.00 84 VAL A O 1
ATOM 721 N N . GLN A 1 85 ? 12.593 -1.920 -39.166 1.00 67.06 85 GLN A N 1
ATOM 722 C CA . GLN A 1 85 ? 12.992 -2.794 -40.271 1.00 67.06 85 GLN A CA 1
ATOM 723 C C . GLN A 1 85 ? 13.769 -3.999 -39.722 1.00 67.06 85 GLN A C 1
ATOM 725 O O . GLN A 1 85 ? 14.689 -3.853 -38.920 1.00 67.06 85 GLN A O 1
ATOM 730 N N . ASP A 1 86 ? 13.344 -5.202 -40.112 1.00 66.00 86 ASP A N 1
ATOM 731 C CA . ASP A 1 86 ? 13.962 -6.494 -39.771 1.00 66.00 86 ASP A CA 1
ATOM 732 C C . ASP A 1 86 ? 14.020 -6.870 -38.277 1.00 66.00 86 ASP A C 1
ATOM 734 O O . ASP A 1 86 ? 14.688 -7.835 -37.897 1.00 66.00 86 ASP A O 1
ATOM 738 N N . GLN A 1 87 ? 13.267 -6.183 -37.414 1.00 68.81 87 GLN A N 1
ATOM 739 C CA . GLN A 1 87 ? 13.036 -6.660 -36.051 1.00 68.81 87 GLN A CA 1
ATOM 740 C C . GLN A 1 87 ? 11.947 -7.741 -36.070 1.00 68.81 87 GLN A C 1
ATOM 742 O O . GLN A 1 87 ? 10.780 -7.489 -36.369 1.00 68.81 87 GLN A O 1
ATOM 747 N N . CYS A 1 88 ? 12.334 -8.984 -35.778 1.00 70.12 88 CYS A N 1
ATOM 748 C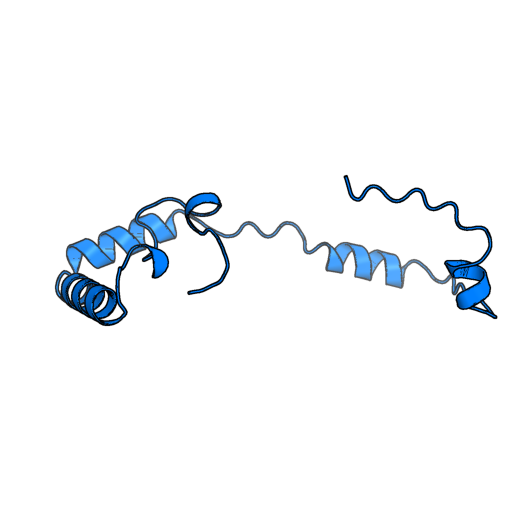 CA . CYS A 1 88 ? 11.386 -10.088 -35.644 1.00 70.12 88 CYS A CA 1
ATOM 749 C C . CYS A 1 88 ? 10.453 -9.841 -34.448 1.00 70.12 88 CYS A C 1
ATOM 751 O O . CYS A 1 88 ? 10.882 -9.928 -33.296 1.00 70.12 88 CYS A O 1
ATOM 753 N N . HIS A 1 89 ? 9.164 -9.613 -34.711 1.00 67.94 89 HIS A N 1
ATOM 754 C CA . HIS A 1 89 ? 8.136 -9.539 -33.675 1.00 67.94 89 HIS A CA 1
ATOM 755 C C . HIS A 1 89 ? 7.058 -10.599 -33.906 1.00 67.94 89 HIS A C 1
ATOM 757 O O . HIS A 1 89 ? 6.308 -10.539 -34.878 1.00 67.94 89 HIS A O 1
ATOM 763 N N . LYS A 1 90 ? 6.956 -11.561 -32.982 1.00 66.19 90 LYS A N 1
ATOM 764 C CA . LYS A 1 90 ? 5.732 -12.351 -32.807 1.00 66.19 90 LYS A CA 1
ATOM 765 C C . LYS A 1 90 ? 4.864 -11.659 -31.747 1.00 66.19 90 LYS A C 1
ATOM 767 O O . LYS A 1 90 ? 5.355 -11.491 -30.630 1.00 66.19 90 LYS A O 1
ATOM 772 N N . PRO A 1 91 ? 3.622 -11.255 -32.070 1.00 63.50 91 PRO A N 1
ATOM 773 C CA . PRO A 1 91 ? 2.653 -10.812 -31.070 1.00 63.50 91 PRO A CA 1
ATOM 774 C C . PRO A 1 91 ? 2.319 -11.973 -30.127 1.00 63.50 91 PRO A C 1
ATOM 776 O O . PRO A 1 91 ? 2.171 -13.103 -30.590 1.00 63.50 91 PRO A O 1
ATOM 779 N N . ASN A 1 92 ? 2.205 -11.700 -28.826 1.00 61.84 92 ASN A N 1
ATOM 780 C CA . ASN A 1 92 ? 1.788 -12.680 -27.811 1.00 61.84 92 ASN A CA 1
ATOM 781 C C . ASN A 1 92 ? 0.590 -12.177 -26.991 1.00 61.84 92 ASN A C 1
ATOM 783 O O . ASN A 1 92 ? 0.387 -12.598 -25.856 1.00 61.84 92 ASN A O 1
ATOM 787 N N . ASP A 1 93 ? -0.215 -11.285 -27.552 1.00 61.78 93 ASP A N 1
ATOM 788 C CA . ASP A 1 93 ? -1.581 -11.042 -27.114 1.00 61.78 93 ASP A CA 1
ATOM 789 C C . ASP A 1 93 ? -2.425 -12.295 -27.431 1.00 61.78 93 ASP A C 1
ATOM 791 O O . ASP A 1 93 ? -3.090 -12.403 -28.461 1.00 61.78 93 ASP A O 1
ATOM 795 N N . MET A 1 94 ? -2.310 -13.270 -26.521 1.00 47.44 94 MET A N 1
ATOM 796 C CA . MET A 1 94 ? -3.278 -14.322 -26.201 1.00 47.44 94 MET A CA 1
ATOM 797 C C . MET A 1 94 ? -3.755 -14.113 -24.766 1.00 47.44 94 MET A C 1
ATOM 799 O O . MET A 1 94 ? -2.890 -13.881 -23.889 1.00 47.44 94 MET A O 1
#